Protein AF-A0A9D2UCV0-F1 (afdb_monomer_lite)

Secondary structure (DSSP, 8-state):
--HHHHHHHHHHHHHHHHHHHHHHHHHTT--HHHHHHHHHHHHHHHHHHHHHHHHHHHHHT-

Structure (mmCIF, N/CA/C/O backbone):
data_AF-A0A9D2UCV0-F1
#
_entry.id   AF-A0A9D2UCV0-F1
#
loop_
_atom_site.group_PDB
_atom_site.id
_atom_site.type_symbol
_atom_site.label_atom_id
_atom_site.label_alt_id
_atom_site.label_comp_id
_atom_site.label_asym_id
_atom_site.label_entity_id
_atom_site.label_seq_id
_atom_site.pdbx_PDB_ins_code
_atom_site.Cartn_x
_atom_site.Cartn_y
_atom_site.Cartn_z
_atom_site.occupancy
_atom_site.B_iso_or_equiv
_atom_site.auth_seq_id
_atom_site.auth_comp_id
_atom_site.auth_asym_id
_atom_site.auth_atom_id
_atom_site.pdbx_PDB_model_num
ATOM 1 N N . MET A 1 1 ? 23.180 3.328 -10.447 1.00 54.31 1 MET A N 1
ATOM 2 C CA . MET A 1 1 ? 21.946 2.770 -9.844 1.00 54.31 1 MET A CA 1
ATOM 3 C C . MET A 1 1 ? 20.771 3.252 -10.689 1.00 54.31 1 MET A C 1
ATOM 5 O O . MET A 1 1 ? 20.723 4.444 -10.960 1.00 54.31 1 MET A O 1
ATOM 9 N N . SER A 1 2 ? 19.944 2.356 -11.248 1.00 72.38 2 SER A N 1
ATOM 10 C CA . SER A 1 2 ? 18.965 2.731 -12.290 1.00 72.38 2 SER A CA 1
ATOM 11 C C . SER A 1 2 ? 17.748 3.468 -11.714 1.00 72.38 2 SER A C 1
ATOM 13 O O . SER A 1 2 ? 17.358 3.239 -10.569 1.00 72.38 2 SER A O 1
ATOM 15 N N . MET A 1 3 ? 17.133 4.340 -12.520 1.00 73.19 3 MET A N 1
ATOM 16 C CA . MET A 1 3 ? 15.922 5.106 -12.176 1.00 73.19 3 MET A CA 1
ATOM 17 C C . MET A 1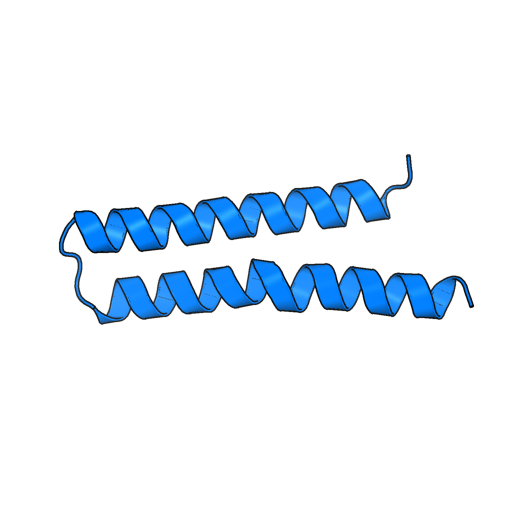 3 ? 14.783 4.212 -11.645 1.00 73.19 3 MET A C 1
ATOM 19 O O . MET A 1 3 ? 14.067 4.587 -10.718 1.00 73.19 3 MET A O 1
ATOM 23 N N . SER A 1 4 ? 14.652 2.997 -12.180 1.00 72.69 4 SER A N 1
ATOM 24 C CA . SER A 1 4 ? 13.616 2.025 -11.810 1.00 72.69 4 SER A CA 1
ATOM 25 C C . SER A 1 4 ? 13.740 1.525 -10.372 1.00 72.69 4 SER A C 1
ATOM 27 O O . SER A 1 4 ? 12.729 1.295 -9.713 1.00 72.69 4 SER A O 1
ATOM 29 N N . LEU A 1 5 ? 14.971 1.390 -9.865 1.00 77.31 5 LEU A N 1
ATOM 30 C CA . LEU A 1 5 ? 15.214 0.990 -8.478 1.00 77.31 5 LEU A CA 1
ATOM 31 C C . LEU A 1 5 ? 14.769 2.080 -7.502 1.00 77.31 5 LEU A C 1
ATOM 33 O O . LEU A 1 5 ? 14.118 1.769 -6.510 1.00 77.31 5 LEU A O 1
ATOM 37 N N . TYR A 1 6 ? 15.048 3.350 -7.807 1.00 81.00 6 TYR A N 1
ATOM 38 C CA . TYR A 1 6 ? 14.587 4.470 -6.982 1.00 81.00 6 TYR A CA 1
ATOM 39 C C . TYR A 1 6 ? 13.058 4.590 -6.975 1.00 81.00 6 TYR A C 1
ATOM 41 O O . TYR A 1 6 ? 12.478 4.813 -5.913 1.00 81.00 6 TYR A O 1
ATOM 49 N N . LEU A 1 7 ? 12.398 4.373 -8.121 1.00 78.31 7 LEU A N 1
ATOM 50 C CA . LEU A 1 7 ? 10.933 4.322 -8.194 1.00 78.31 7 LEU A CA 1
ATOM 51 C C . LEU A 1 7 ? 10.353 3.167 -7.367 1.00 78.31 7 LEU A C 1
ATOM 53 O O . LEU A 1 7 ? 9.403 3.373 -6.613 1.00 78.31 7 LEU A O 1
ATOM 57 N N . GLY A 1 8 ? 10.935 1.969 -7.474 1.00 80.19 8 GLY A N 1
ATOM 58 C CA . GLY A 1 8 ? 10.503 0.804 -6.700 1.00 80.19 8 GLY A CA 1
ATOM 59 C C . GLY A 1 8 ? 10.664 1.022 -5.196 1.00 80.19 8 GLY A C 1
ATOM 60 O O . GLY A 1 8 ? 9.709 0.856 -4.439 1.00 80.19 8 GLY A O 1
ATOM 61 N N . MET A 1 9 ? 11.844 1.477 -4.768 1.00 83.06 9 MET A N 1
ATOM 62 C CA . MET A 1 9 ? 12.131 1.779 -3.364 1.00 83.06 9 MET A CA 1
ATOM 63 C C . MET A 1 9 ? 11.214 2.878 -2.817 1.00 83.06 9 MET A C 1
ATOM 65 O O . MET A 1 9 ? 10.656 2.713 -1.734 1.00 83.06 9 MET A O 1
ATOM 69 N N . GLY A 1 10 ? 11.012 3.968 -3.565 1.00 81.62 10 GLY A N 1
ATOM 70 C CA . GLY A 1 10 ? 10.135 5.070 -3.161 1.00 81.62 10 GLY A CA 1
ATOM 71 C C . GLY A 1 10 ? 8.672 4.646 -3.018 1.00 81.62 10 GLY A C 1
ATOM 72 O O . GLY A 1 10 ? 8.008 5.035 -2.059 1.00 81.62 10 GLY A O 1
ATOM 73 N N . SER A 1 11 ? 8.180 3.794 -3.921 1.00 78.19 11 SER A N 1
ATOM 74 C CA . SER A 1 11 ? 6.801 3.302 -3.870 1.00 78.19 11 SER A CA 1
ATOM 75 C C . SER A 1 11 ? 6.545 2.394 -2.661 1.00 78.19 11 SER A C 1
ATOM 77 O O . SER A 1 11 ? 5.542 2.555 -1.965 1.00 78.19 11 SER A O 1
ATOM 79 N N . ILE A 1 12 ? 7.501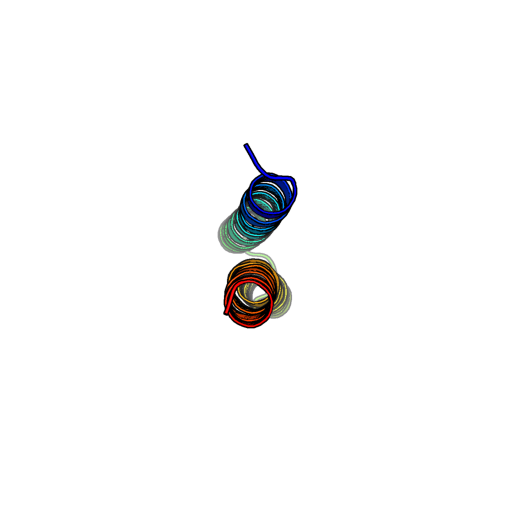 1.515 -2.341 1.00 82.81 12 ILE A N 1
ATOM 80 C CA . ILE A 1 12 ? 7.457 0.663 -1.142 1.00 82.81 12 ILE A CA 1
ATOM 81 C C . ILE A 1 12 ? 7.481 1.519 0.133 1.00 82.81 12 ILE A C 1
ATOM 83 O O . ILE A 1 12 ? 6.726 1.268 1.070 1.00 82.81 12 ILE A O 1
ATOM 87 N N . LEU A 1 13 ? 8.305 2.570 0.166 1.00 85.81 13 LEU A N 1
ATOM 88 C CA . LEU A 1 13 ? 8.388 3.496 1.301 1.00 85.81 13 LEU A CA 1
ATOM 89 C C . LEU A 1 13 ? 7.041 4.186 1.567 1.00 85.81 13 LEU A C 1
ATOM 91 O O . LEU A 1 13 ? 6.583 4.237 2.708 1.00 85.81 13 LEU A O 1
ATOM 95 N N . ILE A 1 14 ? 6.364 4.638 0.507 1.00 83.94 14 ILE A N 1
ATOM 96 C CA . ILE A 1 14 ? 5.006 5.198 0.588 1.00 83.94 14 ILE A CA 1
ATOM 97 C C . ILE A 1 14 ? 4.017 4.144 1.101 1.00 83.94 14 ILE A C 1
ATOM 99 O O . ILE A 1 14 ? 3.232 4.430 2.007 1.00 83.94 14 ILE A O 1
ATOM 103 N N . GLY A 1 15 ? 4.089 2.911 0.593 1.00 80.38 15 GLY A N 1
ATOM 104 C CA . GLY A 1 15 ? 3.282 1.796 1.088 1.00 80.38 15 GLY A CA 1
ATOM 105 C C . GLY A 1 15 ? 3.462 1.545 2.592 1.00 80.38 15 GLY A C 1
ATOM 106 O O . GLY A 1 15 ? 2.480 1.303 3.296 1.00 80.38 15 GLY A O 1
ATOM 107 N N . PHE A 1 16 ? 4.688 1.675 3.115 1.00 82.44 16 PHE A N 1
ATOM 108 C CA . PHE A 1 16 ? 4.987 1.476 4.542 1.00 82.44 16 PHE A CA 1
ATOM 109 C C . PHE A 1 16 ? 4.408 2.601 5.395 1.00 82.44 16 PHE A C 1
ATOM 111 O O . PHE A 1 16 ? 3.909 2.339 6.488 1.00 82.44 16 PHE A O 1
ATOM 118 N N . ILE A 1 17 ? 4.419 3.838 4.893 1.00 86.00 17 ILE A N 1
ATOM 119 C CA . ILE A 1 17 ? 3.799 4.980 5.574 1.00 86.00 17 ILE A CA 1
ATOM 120 C C . ILE A 1 17 ? 2.289 4.763 5.694 1.00 86.00 17 ILE A C 1
ATOM 122 O O . ILE A 1 17 ? 1.748 4.922 6.791 1.00 86.00 17 ILE A O 1
ATOM 126 N N . PHE A 1 18 ? 1.622 4.346 4.612 1.00 84.06 18 PHE A N 1
ATOM 127 C CA . PHE A 1 18 ? 0.189 4.023 4.628 1.00 84.06 18 PHE A CA 1
ATOM 128 C C . PHE A 1 18 ? -0.132 2.849 5.559 1.00 84.06 18 PHE A C 1
ATOM 130 O O . PHE A 1 18 ? -1.111 2.893 6.306 1.00 84.06 18 PHE A O 1
ATOM 137 N N . PHE A 1 19 ? 0.720 1.824 5.580 1.00 82.81 19 PHE A N 1
ATOM 138 C CA . PHE A 1 19 ? 0.582 0.699 6.501 1.00 82.81 19 PHE A CA 1
ATOM 139 C C . PHE A 1 19 ? 0.734 1.137 7.967 1.00 82.81 19 PHE A C 1
ATOM 141 O O . PHE A 1 19 ? -0.083 0.785 8.819 1.00 82.81 19 PHE A O 1
ATOM 148 N N . GLY A 1 20 ? 1.735 1.971 8.262 1.00 82.19 20 GLY A N 1
ATOM 149 C CA . GLY A 1 20 ? 1.959 2.540 9.590 1.00 82.19 20 GLY A CA 1
ATOM 150 C C . GLY A 1 20 ? 0.814 3.447 10.047 1.00 82.19 20 GLY A C 1
ATOM 151 O O . GLY A 1 20 ? 0.396 3.373 11.201 1.00 82.19 20 GLY A O 1
ATOM 152 N N . THR A 1 21 ? 0.233 4.246 9.147 1.00 83.12 21 THR A N 1
ATOM 153 C CA . THR A 1 21 ? -0.953 5.068 9.459 1.00 83.12 21 THR A CA 1
ATOM 154 C C . THR A 1 21 ? -2.219 4.234 9.638 1.00 83.12 21 THR A C 1
ATOM 156 O O . THR A 1 21 ? -3.053 4.582 10.480 1.00 83.12 21 THR A O 1
ATOM 159 N N . ALA A 1 22 ? -2.360 3.114 8.921 1.00 78.81 22 ALA A N 1
ATOM 160 C CA . ALA A 1 22 ? -3.425 2.143 9.171 1.00 78.81 22 ALA A CA 1
ATOM 161 C C . ALA A 1 22 ? -3.296 1.540 10.581 1.00 78.81 22 ALA A C 1
ATOM 163 O O . ALA A 1 22 ? -4.280 1.472 11.321 1.00 78.81 22 ALA A O 1
ATOM 164 N N . PHE A 1 23 ? -2.073 1.185 10.988 1.00 80.38 23 PHE A N 1
ATO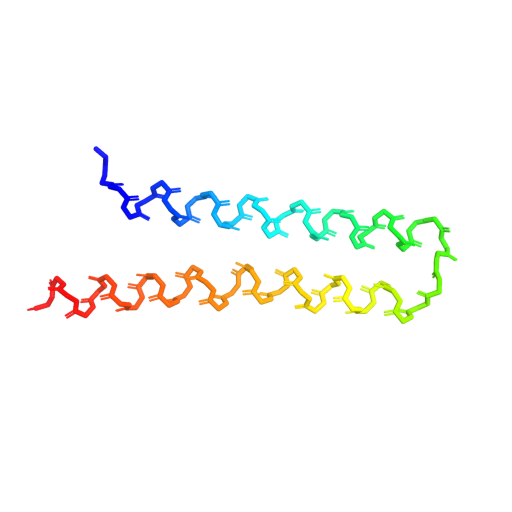M 165 C CA . PHE A 1 23 ? -1.786 0.638 12.316 1.00 80.38 23 PHE A CA 1
ATOM 166 C C . PHE A 1 23 ? -1.980 1.674 13.434 1.00 80.38 23 PHE A C 1
ATOM 168 O O . PHE A 1 23 ? -2.569 1.375 14.471 1.00 80.38 23 PHE A O 1
ATOM 175 N N . TYR A 1 24 ? -1.574 2.925 13.205 1.00 83.38 24 TYR A N 1
ATOM 176 C CA . TYR A 1 24 ? -1.847 4.032 14.123 1.00 83.38 24 TYR A CA 1
ATOM 177 C C . TYR A 1 24 ? -3.351 4.298 14.257 1.00 83.38 24 TYR A C 1
ATOM 179 O O . TYR A 1 24 ? -3.852 4.489 15.362 1.00 83.38 24 TYR A O 1
ATOM 187 N N . SER A 1 25 ? -4.100 4.242 13.151 1.00 80.38 25 SER A N 1
ATOM 188 C CA . SER A 1 25 ? -5.562 4.372 13.175 1.00 80.38 25 SER A CA 1
ATOM 189 C C . SER A 1 25 ? -6.229 3.231 13.949 1.00 80.38 25 SER A C 1
ATOM 191 O O . SER A 1 25 ? -7.228 3.463 14.630 1.00 80.38 25 SER A O 1
ATOM 193 N N . PHE A 1 26 ? -5.660 2.022 13.894 1.00 76.88 26 PHE A N 1
ATOM 194 C CA . PHE A 1 26 ? -6.087 0.889 14.717 1.00 76.88 26 PHE A CA 1
ATOM 195 C C . PHE A 1 26 ? -5.814 1.132 16.205 1.00 76.88 26 PHE A C 1
ATOM 197 O O . PHE A 1 26 ? -6.698 0.916 17.032 1.00 76.88 26 PHE A O 1
ATOM 204 N N . HIS A 1 27 ? -4.636 1.661 16.542 1.00 80.62 27 HIS A N 1
ATOM 205 C CA . HIS A 1 27 ? -4.290 2.016 17.919 1.00 80.62 27 HIS A CA 1
ATOM 206 C C . HIS A 1 27 ? -5.173 3.145 18.479 1.00 80.62 27 HIS A C 1
ATOM 208 O O . HIS A 1 27 ? -5.621 3.080 19.620 1.00 80.62 27 HIS A O 1
ATOM 214 N N . ALA A 1 28 ? -5.498 4.142 17.656 1.00 84.38 28 ALA A N 1
ATOM 215 C CA . ALA A 1 28 ? -6.354 5.271 18.015 1.00 84.38 28 ALA A CA 1
ATOM 216 C C . ALA A 1 28 ? -7.860 4.929 18.076 1.00 84.38 28 ALA A C 1
ATOM 218 O O . ALA A 1 28 ? -8.683 5.845 18.117 1.00 84.38 28 ALA A O 1
ATOM 219 N N . GLN A 1 29 ? -8.232 3.641 18.028 1.00 83.81 29 GLN A N 1
ATOM 220 C CA . GLN A 1 29 ? -9.618 3.146 18.011 1.00 83.81 29 GLN A CA 1
ATOM 221 C C . GLN A 1 29 ? -10.515 3.867 16.990 1.00 83.81 29 GLN A C 1
ATOM 223 O O . GLN A 1 29 ? -11.706 4.094 17.218 1.00 83.81 29 GLN A O 1
ATOM 228 N N . LYS A 1 30 ? -9.947 4.246 15.837 1.00 80.19 30 LYS A N 1
ATOM 229 C CA . LYS A 1 30 ? -10.728 4.813 14.734 1.00 80.19 30 LYS A CA 1
ATOM 230 C C . LYS A 1 30 ? -11.720 3.761 14.220 1.00 80.19 30 LYS A C 1
ATOM 232 O O . LYS A 1 30 ? -11.481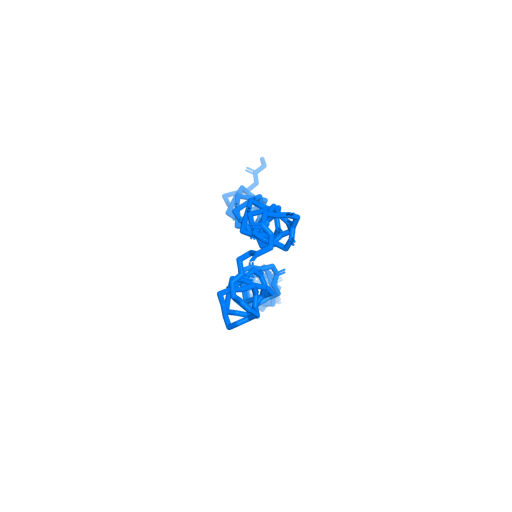 2.559 14.357 1.00 80.19 30 LYS A O 1
ATOM 237 N N . PRO A 1 31 ? -12.839 4.185 13.608 1.00 84.06 31 PRO A N 1
ATOM 238 C CA . PRO A 1 31 ? -13.824 3.256 13.068 1.00 84.06 31 PRO A CA 1
ATOM 239 C C . PRO A 1 31 ? -13.170 2.226 12.137 1.00 84.06 31 PRO A C 1
ATOM 241 O O . PRO A 1 31 ? -12.356 2.579 11.281 1.00 84.06 31 PRO A O 1
ATOM 244 N N . LYS A 1 32 ? -13.562 0.951 12.289 1.00 80.25 32 LYS A N 1
ATOM 245 C CA . LYS A 1 32 ? -13.016 -0.199 11.538 1.00 80.25 32 LYS A CA 1
ATOM 246 C C . LYS A 1 32 ? -12.945 0.040 10.028 1.00 80.25 32 LYS A C 1
ATOM 248 O O . LYS A 1 32 ? -11.983 -0.380 9.392 1.00 80.25 32 LYS A O 1
ATOM 253 N N . ASN A 1 33 ? -13.918 0.762 9.474 1.00 80.38 33 ASN A N 1
ATOM 254 C CA . ASN A 1 33 ? -13.972 1.097 8.052 1.00 80.38 33 ASN A CA 1
ATOM 255 C C . ASN A 1 33 ? -12.755 1.914 7.591 1.00 80.38 33 ASN A C 1
ATOM 257 O O . ASN A 1 33 ? -12.243 1.673 6.503 1.00 80.38 33 ASN A O 1
ATOM 261 N N . VAL A 1 34 ? -12.263 2.842 8.417 1.00 81.19 34 VAL A N 1
ATOM 262 C CA . VAL A 1 34 ? -11.097 3.679 8.087 1.00 81.19 34 VAL A CA 1
ATOM 263 C C . VAL A 1 34 ? -9.826 2.836 8.082 1.00 81.19 34 VAL A C 1
ATOM 265 O O . VAL A 1 34 ? -9.019 2.943 7.166 1.00 81.19 34 VAL A O 1
ATOM 268 N N . ILE A 1 35 ? -9.681 1.943 9.061 1.00 83.25 35 ILE A N 1
ATOM 269 C CA . ILE A 1 35 ? -8.521 1.052 9.181 1.00 83.25 35 ILE A CA 1
ATOM 270 C C . ILE A 1 35 ? -8.456 0.096 7.986 1.00 83.25 35 ILE A C 1
ATOM 272 O O . ILE A 1 35 ? -7.408 -0.030 7.363 1.00 83.25 35 ILE A O 1
ATOM 276 N N . ILE A 1 36 ? -9.581 -0.529 7.627 1.00 83.50 36 ILE A N 1
ATOM 277 C CA . ILE A 1 36 ? -9.672 -1.455 6.488 1.00 83.50 36 ILE A CA 1
ATOM 278 C C . ILE A 1 36 ? -9.385 -0.746 5.161 1.00 83.50 36 ILE A C 1
ATOM 280 O O . ILE A 1 36 ? -8.692 -1.303 4.308 1.00 83.50 36 ILE A O 1
ATOM 284 N N . LEU A 1 37 ? -9.881 0.481 4.987 1.00 86.19 37 LEU A N 1
ATOM 285 C CA . LEU A 1 37 ? -9.651 1.258 3.772 1.00 86.19 37 LEU A CA 1
ATOM 286 C C . LEU A 1 37 ? -8.180 1.680 3.645 1.00 86.19 37 LEU A C 1
ATOM 288 O O . LEU A 1 37 ? -7.576 1.445 2.599 1.00 86.19 37 LEU A O 1
ATOM 292 N N . LEU A 1 38 ? -7.572 2.215 4.713 1.00 81.81 38 LEU A N 1
ATOM 293 C CA . LEU A 1 38 ? -6.143 2.554 4.722 1.00 81.81 38 LEU A CA 1
ATOM 294 C C . LEU A 1 38 ? -5.260 1.318 4.510 1.00 81.81 38 LEU A C 1
ATOM 296 O O . LEU A 1 38 ? -4.287 1.382 3.764 1.00 81.81 38 LEU A O 1
ATOM 300 N N . PHE A 1 39 ? -5.609 0.190 5.129 1.00 84.50 39 PHE A N 1
ATOM 301 C CA . PHE A 1 39 ? -4.875 -1.064 4.977 1.00 84.50 39 PHE A CA 1
ATOM 302 C C . PHE A 1 39 ? -4.969 -1.617 3.550 1.00 84.50 39 PHE A C 1
ATOM 304 O O . PHE A 1 39 ? -3.963 -2.033 2.979 1.00 84.50 39 PHE A O 1
ATOM 311 N N . SER A 1 40 ? -6.153 -1.557 2.937 1.00 85.44 40 SER A N 1
ATOM 312 C CA . SER A 1 40 ? -6.345 -1.972 1.541 1.00 85.44 40 SER A CA 1
ATOM 313 C C . SER A 1 40 ? -5.529 -1.103 0.581 1.00 85.44 40 SER A C 1
ATOM 315 O O . SER A 1 40 ? -4.868 -1.628 -0.313 1.00 85.44 40 SER A O 1
ATOM 317 N N . ILE A 1 41 ? -5.506 0.218 0.796 1.00 83.50 41 ILE A N 1
ATOM 318 C CA . ILE A 1 41 ? -4.682 1.148 0.007 1.00 83.50 41 ILE A CA 1
ATOM 319 C C . ILE A 1 41 ? -3.188 0.854 0.202 1.00 83.50 41 ILE A C 1
ATOM 321 O O . ILE A 1 41 ? -2.442 0.813 -0.777 1.00 83.50 41 ILE A O 1
ATOM 325 N N . ALA A 1 42 ? -2.753 0.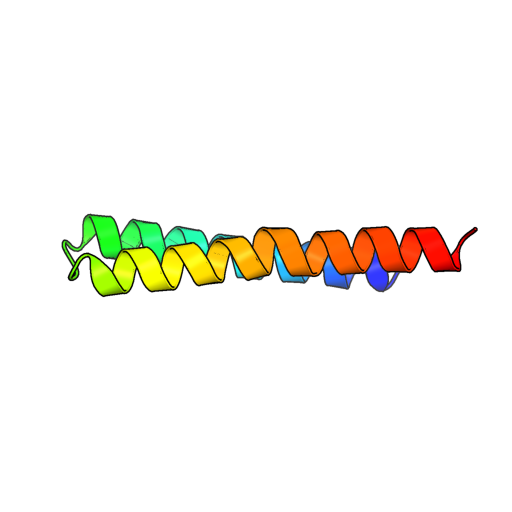590 1.437 1.00 82.94 42 ALA A N 1
ATOM 326 C CA . ALA A 1 42 ? -1.367 0.234 1.731 1.00 82.94 42 ALA A CA 1
ATOM 327 C C . ALA A 1 42 ? -0.929 -1.023 0.967 1.00 82.94 42 ALA A C 1
ATOM 329 O O . ALA A 1 42 ? 0.141 -1.026 0.360 1.00 82.94 42 ALA A O 1
ATOM 330 N N . ILE A 1 43 ? -1.772 -2.062 0.930 1.00 84.50 43 ILE A N 1
ATOM 331 C CA . ILE A 1 43 ? -1.501 -3.284 0.160 1.00 84.50 43 ILE A CA 1
ATOM 332 C C . ILE A 1 43 ? -1.344 -2.965 -1.325 1.00 84.50 43 ILE A C 1
ATOM 334 O O . ILE A 1 43 ? -0.389 -3.439 -1.934 1.00 84.50 43 ILE A O 1
ATOM 338 N N . VAL A 1 44 ? -2.224 -2.154 -1.916 1.00 83.38 44 VAL A N 1
ATOM 339 C CA . VAL A 1 44 ? -2.136 -1.793 -3.342 1.00 83.38 44 VAL A CA 1
ATOM 340 C C . VAL A 1 44 ? -0.805 -1.103 -3.658 1.00 83.38 44 VAL A C 1
ATOM 342 O O . VAL A 1 44 ? -0.118 -1.508 -4.596 1.00 83.38 44 VAL A O 1
ATOM 345 N N . PHE A 1 45 ? -0.393 -0.126 -2.849 1.00 79.00 45 PHE A N 1
ATOM 346 C CA . PHE A 1 45 ? 0.895 0.556 -3.033 1.00 79.00 45 PHE A CA 1
ATOM 347 C C . PHE A 1 45 ? 2.099 -0.372 -2.804 1.00 79.00 45 PHE A C 1
ATOM 349 O O . PHE A 1 45 ? 3.104 -0.247 -3.498 1.00 79.00 45 PHE A O 1
ATOM 356 N N . MET A 1 46 ? 1.984 -1.334 -1.886 1.00 78.00 46 MET A N 1
ATOM 357 C CA . MET A 1 46 ? 3.035 -2.309 -1.572 1.00 78.00 46 MET A CA 1
ATOM 358 C C . MET A 1 46 ? 3.150 -3.481 -2.537 1.00 78.00 46 MET A C 1
ATOM 360 O O . MET A 1 46 ? 4.191 -4.129 -2.577 1.00 78.00 46 MET A O 1
ATOM 364 N N . THR A 1 47 ? 2.085 -3.809 -3.261 1.00 83.06 47 THR A N 1
ATOM 365 C CA . THR A 1 47 ? 2.028 -5.019 -4.089 1.00 83.06 47 THR A CA 1
ATOM 366 C C . THR A 1 47 ? 1.902 -4.650 -5.551 1.00 83.06 47 THR A C 1
ATOM 368 O O . THR A 1 47 ? 2.832 -4.886 -6.312 1.00 83.06 47 THR A O 1
ATOM 371 N N . ILE A 1 48 ? 0.806 -4.004 -5.943 1.00 83.69 48 ILE A N 1
ATOM 372 C CA . ILE A 1 48 ? 0.507 -3.709 -7.345 1.00 83.69 48 ILE A CA 1
ATOM 373 C C . ILE A 1 48 ? 1.624 -2.868 -7.961 1.00 83.69 48 ILE A C 1
ATOM 375 O O . ILE A 1 48 ? 2.129 -3.225 -9.022 1.00 83.69 48 ILE A O 1
ATOM 379 N N . ILE A 1 49 ? 2.058 -1.789 -7.305 1.00 81.50 49 ILE A N 1
ATOM 380 C CA . ILE A 1 49 ? 3.050 -0.881 -7.897 1.00 81.50 49 ILE A CA 1
ATOM 381 C C . ILE A 1 49 ? 4.431 -1.542 -8.045 1.00 81.50 49 ILE A C 1
ATOM 383 O O . ILE A 1 49 ? 4.921 -1.611 -9.175 1.00 81.50 49 ILE A O 1
ATOM 387 N N . PRO A 1 50 ? 5.071 -2.073 -6.985 1.00 80.12 50 PRO A N 1
ATOM 388 C CA . PRO A 1 50 ? 6.382 -2.699 -7.129 1.00 80.12 50 PRO A CA 1
ATOM 389 C C . PRO A 1 50 ? 6.343 -3.973 -7.979 1.00 80.12 50 PRO A C 1
ATOM 391 O O . PRO A 1 50 ? 7.294 -4.207 -8.720 1.00 80.12 50 PRO A O 1
ATOM 394 N N . VAL A 1 51 ? 5.256 -4.758 -7.961 1.00 83.12 51 VAL A N 1
ATOM 395 C CA . VAL A 1 51 ? 5.114 -5.925 -8.852 1.00 83.12 51 VAL A CA 1
ATOM 396 C C . VAL A 1 51 ? 4.997 -5.486 -10.308 1.00 83.12 51 VAL A C 1
ATOM 398 O O . VAL A 1 51 ? 5.690 -6.040 -11.155 1.00 83.12 51 VAL A O 1
ATOM 401 N N . THR A 1 52 ? 4.189 -4.470 -10.622 1.00 83.19 52 THR A N 1
ATOM 402 C CA . THR A 1 52 ? 4.043 -3.985 -12.007 1.00 83.19 52 THR A CA 1
ATOM 403 C C . THR A 1 52 ? 5.347 -3.381 -12.520 1.00 83.19 52 THR A C 1
ATOM 405 O O . THR A 1 52 ? 5.739 -3.641 -13.656 1.00 83.19 52 THR A O 1
ATOM 408 N N . LEU A 1 53 ? 6.065 -2.633 -11.674 1.00 80.50 53 LEU A N 1
ATOM 409 C CA . LEU A 1 53 ? 7.393 -2.119 -12.005 1.00 80.50 53 LEU A CA 1
ATOM 410 C C . LEU A 1 53 ? 8.392 -3.262 -12.222 1.00 80.50 53 LEU A C 1
ATOM 412 O O . LEU A 1 53 ? 9.114 -3.238 -13.212 1.00 80.50 53 LEU A O 1
ATOM 416 N N . ALA A 1 54 ? 8.414 -4.280 -11.360 1.00 77.31 54 ALA A N 1
ATOM 417 C CA . ALA A 1 54 ? 9.331 -5.412 -11.487 1.00 77.31 54 ALA A CA 1
ATOM 418 C C . ALA A 1 54 ? 9.044 -6.263 -12.734 1.00 77.31 54 ALA A C 1
ATOM 420 O O . ALA A 1 54 ? 9.959 -6.558 -13.500 1.00 77.31 54 ALA A O 1
ATOM 421 N N . VAL A 1 55 ? 7.777 -6.621 -12.966 1.00 82.00 55 VAL A N 1
ATOM 422 C CA . VAL A 1 55 ? 7.348 -7.432 -14.117 1.00 82.00 55 VAL A CA 1
ATOM 423 C C . VAL A 1 55 ? 7.511 -6.653 -15.421 1.00 82.00 55 VAL A C 1
ATOM 425 O O . VAL A 1 55 ? 8.037 -7.196 -16.391 1.00 82.00 55 VAL A O 1
ATOM 428 N N . GLY A 1 56 ? 7.129 -5.374 -15.448 1.00 79.12 56 GLY A N 1
ATOM 429 C CA . GLY A 1 56 ? 7.316 -4.514 -16.617 1.00 79.12 56 GLY A CA 1
ATOM 430 C C . GLY A 1 56 ? 8.793 -4.332 -16.964 1.00 79.12 56 GLY A C 1
ATOM 431 O O . GLY A 1 56 ? 9.177 -4.459 -18.125 1.00 79.12 56 GLY A O 1
ATOM 432 N N . TRP A 1 57 ? 9.650 -4.120 -15.963 1.00 73.94 57 TRP A N 1
ATOM 433 C CA . TRP A 1 57 ? 11.089 -3.974 -16.186 1.00 73.94 57 TRP A CA 1
ATOM 434 C C . TRP A 1 57 ? 11.764 -5.290 -16.594 1.00 73.94 57 TRP A C 1
ATOM 436 O O . TRP A 1 57 ? 12.666 -5.2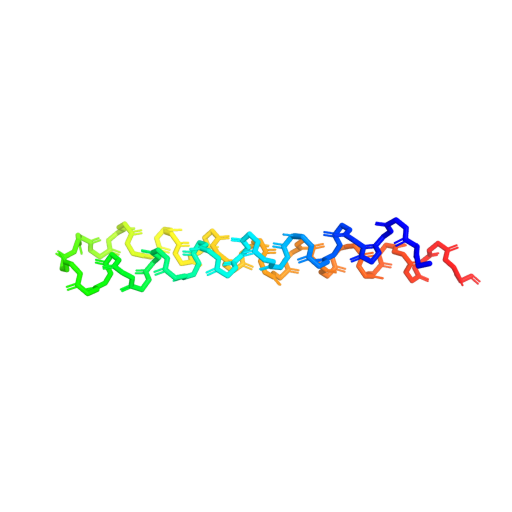79 -17.433 1.00 73.94 57 TRP A O 1
ATOM 446 N N . ALA A 1 58 ? 11.300 -6.424 -16.062 1.00 71.81 58 ALA A N 1
ATOM 447 C CA . ALA A 1 58 ? 11.729 -7.753 -16.491 1.00 71.81 58 ALA A CA 1
ATOM 448 C C . ALA A 1 58 ? 11.294 -8.071 -17.930 1.00 71.81 58 ALA A C 1
ATOM 450 O O . ALA A 1 58 ? 12.044 -8.711 -18.657 1.00 71.81 58 ALA A O 1
ATOM 451 N N . SER A 1 59 ? 10.115 -7.611 -18.358 1.00 76.19 59 SER A N 1
ATOM 452 C CA . SER A 1 59 ? 9.637 -7.806 -19.731 1.00 76.19 59 SER A CA 1
ATOM 453 C C . SER A 1 59 ? 10.359 -6.925 -20.754 1.00 76.19 59 SER A C 1
ATOM 455 O O . SER A 1 59 ? 10.441 -7.316 -21.911 1.00 76.19 59 SER A O 1
ATOM 457 N N . ILE A 1 60 ? 10.846 -5.744 -20.354 1.00 71.31 60 ILE A N 1
ATOM 458 C CA . ILE A 1 60 ? 11.598 -4.825 -21.227 1.00 71.31 60 ILE A CA 1
ATOM 459 C C . ILE A 1 60 ? 13.062 -5.266 -21.394 1.00 71.31 60 ILE A C 1
ATOM 461 O O . ILE A 1 60 ? 13.637 -5.050 -22.453 1.00 71.31 60 ILE A O 1
ATOM 465 N N . ASN A 1 61 ? 13.672 -5.868 -20.366 1.00 58.75 61 ASN A N 1
ATOM 466 C CA . ASN A 1 61 ? 15.060 -6.361 -20.408 1.00 58.75 61 ASN A CA 1
ATOM 467 C C . ASN A 1 61 ? 15.176 -7.840 -20.830 1.00 58.75 61 ASN A C 1
ATOM 469 O O . ASN A 1 61 ? 16.177 -8.487 -20.517 1.00 58.75 61 ASN A O 1
ATOM 473 N N . LYS A 1 62 ? 14.147 -8.383 -21.481 1.00 51.53 62 LYS A N 1
ATOM 474 C CA . LYS A 1 62 ? 14.135 -9.739 -22.033 1.00 51.53 62 LYS A CA 1
ATOM 475 C C . LYS A 1 62 ? 14.412 -9.691 -23.528 1.00 51.53 62 LYS A C 1
ATOM 477 O O . LYS A 1 62 ? 15.135 -10.595 -23.996 1.00 51.53 62 LYS A O 1
#

Organism: NCBI:txid2838531

Foldseek 3Di:
DDPLVVQLVVLQVVLVVLLVVLVVCVVVVHPPVVSVVSNVVSCCSNPVRNVCSVVVVVVVVD

Sequence (62 aa):
MSMSLYLGMGSILIGFIFFGTAFYSFHAQKPKNVIILLFSIAIVFMTIIPVTLAVGWASINK

Radius of gyration: 14.36 Å; chains: 1; bounding box: 36×15×40 Å

pLDDT: mean 79.58, std 6.64, range [51.53, 86.19]